Protein AF-A0A2E4CWA3-F1 (afdb_monomer_lite)

Radius of gyration: 14.77 Å; chains: 1; bounding box: 37×33×33 Å

Sequence (154 aa):
MFTEAKELAQSKGKGLMMIGDPCSGNYFQFMSSLFPNCEHGDVTVDLGGCDDCKRMDINDMSAWNEFEDGAFVVMETGVLGFSKDPEKVLGQIRRVSGGDFLSAGGNRGLLWEMYLYKTYSKELIYSMDPFDSRVDVYYSGIRLGRKGSFRLKF

Structure (mmCIF, N/CA/C/O backbone):
data_AF-A0A2E4CWA3-F1
#
_entry.id   AF-A0A2E4CWA3-F1
#
loop_
_atom_site.group_PDB
_atom_site.id
_atom_site.type_symbol
_atom_site.label_atom_id
_atom_site.label_alt_id
_atom_site.label_comp_id
_atom_site.label_asym_id
_atom_site.label_entity_id
_atom_site.label_seq_id
_atom_site.pdbx_PDB_ins_code
_atom_site.Cartn_x
_atom_site.Cartn_y
_atom_site.Cartn_z
_atom_site.occupancy
_atom_site.B_iso_or_equiv
_atom_site.auth_seq_id
_atom_site.auth_comp_id
_atom_site.auth_asym_id
_atom_site.auth_atom_id
_atom_site.pdbx_PDB_model_num
ATOM 1 N N . MET A 1 1 ? 3.638 5.162 12.572 1.00 80.81 1 MET A N 1
ATOM 2 C CA . MET A 1 1 ? 2.708 4.699 11.522 1.00 80.81 1 MET A CA 1
ATOM 3 C C . MET A 1 1 ? 2.107 3.315 11.773 1.00 80.81 1 MET A C 1
ATOM 5 O O . MET A 1 1 ? 0.890 3.263 11.826 1.00 80.81 1 MET A O 1
ATOM 9 N N . PHE A 1 2 ? 2.857 2.220 11.999 1.00 86.12 2 PHE A N 1
ATOM 10 C CA . PHE A 1 2 ? 2.214 0.921 12.312 1.00 86.12 2 PHE A CA 1
ATOM 11 C C . PHE A 1 2 ? 1.354 0.975 13.586 1.00 86.12 2 PHE A C 1
ATOM 13 O O . PHE A 1 2 ? 0.179 0.620 13.552 1.00 86.12 2 PHE A O 1
ATOM 20 N N . THR A 1 3 ? 1.899 1.501 14.691 1.00 89.00 3 THR A N 1
ATOM 21 C CA . THR A 1 3 ? 1.145 1.703 15.944 1.00 89.00 3 THR A CA 1
ATOM 22 C C . THR A 1 3 ? -0.132 2.513 15.718 1.00 89.00 3 THR A C 1
ATOM 24 O O . THR A 1 3 ? -1.191 2.127 16.195 1.00 89.00 3 THR A O 1
ATOM 27 N N . GLU A 1 4 ? -0.060 3.579 14.919 1.00 91.75 4 GLU A N 1
ATOM 28 C CA . GLU A 1 4 ? -1.222 4.413 14.589 1.00 91.75 4 GLU A CA 1
ATOM 29 C C . GLU A 1 4 ? -2.273 3.650 13.777 1.00 91.75 4 GLU A C 1
ATOM 31 O O . GLU A 1 4 ? -3.464 3.784 14.042 1.00 91.75 4 GLU A O 1
ATOM 36 N N . ALA A 1 5 ? -1.852 2.832 12.805 1.00 92.75 5 ALA A N 1
ATOM 37 C CA . ALA A 1 5 ? -2.761 1.993 12.029 1.00 92.75 5 ALA A CA 1
ATOM 38 C C . ALA A 1 5 ? -3.457 0.956 12.920 1.00 92.75 5 ALA A C 1
ATOM 40 O O . ALA A 1 5 ? -4.660 0.732 12.792 1.00 92.75 5 ALA A O 1
ATOM 41 N N . LYS A 1 6 ? -2.716 0.369 13.866 1.00 93.25 6 LYS A N 1
ATOM 42 C CA . LYS A 1 6 ? -3.240 -0.588 14.844 1.00 93.25 6 LYS A CA 1
ATOM 43 C C . LYS A 1 6 ? -4.247 0.053 15.796 1.00 93.25 6 LYS A C 1
ATOM 45 O O . LYS A 1 6 ? -5.325 -0.497 16.000 1.00 93.25 6 LYS A O 1
ATOM 50 N N . GLU A 1 7 ? -3.927 1.217 16.350 1.00 95.31 7 GLU A N 1
ATOM 51 C CA . GLU A 1 7 ? -4.845 1.978 17.204 1.00 95.31 7 GLU A CA 1
ATOM 52 C C . GLU A 1 7 ? -6.101 2.405 16.433 1.00 95.31 7 GLU A C 1
ATOM 54 O O . GLU A 1 7 ? -7.216 2.279 16.941 1.00 95.31 7 GLU A O 1
ATOM 59 N N . LEU A 1 8 ? -5.944 2.836 15.176 1.00 95.88 8 LEU A N 1
ATOM 60 C CA . LEU A 1 8 ? -7.064 3.181 14.305 1.00 95.88 8 LEU A CA 1
ATOM 61 C C . LEU A 1 8 ? -7.969 1.970 14.053 1.00 95.88 8 LEU A C 1
ATOM 63 O O . LEU A 1 8 ? -9.184 2.084 14.224 1.00 95.88 8 LEU A O 1
ATOM 67 N N . ALA A 1 9 ? -7.391 0.816 13.711 1.00 96.56 9 ALA A N 1
ATOM 68 C CA . ALA A 1 9 ? -8.119 -0.434 13.497 1.00 96.56 9 ALA A CA 1
ATOM 69 C C . ALA A 1 9 ? -8.939 -0.819 14.734 1.00 96.56 9 ALA A C 1
ATOM 71 O O . ALA A 1 9 ? -10.153 -1.012 14.639 1.00 96.56 9 ALA A O 1
ATOM 72 N N . GLN A 1 10 ? -8.304 -0.802 15.910 1.00 96.06 10 GLN A N 1
ATOM 73 C CA . GLN A 1 10 ? -8.961 -1.079 17.188 1.00 96.06 10 GLN A CA 1
ATOM 74 C C . GLN A 1 10 ? -10.102 -0.098 17.473 1.00 96.06 10 GLN A C 1
ATOM 76 O O . GLN A 1 10 ? -11.207 -0.522 17.805 1.00 96.06 10 GLN A O 1
ATOM 81 N N . SER A 1 11 ? -9.869 1.205 17.294 1.00 97.38 11 SER A N 1
ATOM 82 C CA . SER A 1 11 ? -10.882 2.238 17.547 1.00 97.38 11 SER A CA 1
ATOM 83 C C . SER A 1 11 ? -12.109 2.123 16.636 1.00 97.38 11 SER A C 1
ATOM 85 O O . SER A 1 11 ? -13.210 2.500 17.032 1.00 97.38 11 SER A O 1
ATOM 87 N N . LYS A 1 12 ? -11.925 1.591 15.421 1.00 96.75 12 LYS A N 1
ATOM 88 C CA . LYS A 1 12 ? -12.976 1.430 14.410 1.00 96.75 12 LYS A CA 1
ATOM 89 C C . LYS A 1 12 ? -13.588 0.030 14.379 1.00 96.75 12 LYS A C 1
ATOM 91 O O . LYS A 1 12 ? -14.524 -0.184 13.615 1.00 96.75 12 LYS A O 1
ATOM 96 N N . GLY A 1 13 ? -13.076 -0.907 15.181 1.00 96.62 13 GLY A N 1
ATOM 97 C CA . GLY A 1 13 ? -13.509 -2.306 15.165 1.00 96.62 13 GLY A CA 1
ATOM 98 C C . GLY A 1 13 ? -13.237 -3.009 13.831 1.00 96.62 13 GLY A C 1
ATOM 99 O O . GLY A 1 13 ? -14.008 -3.878 13.436 1.00 96.62 13 GLY A O 1
ATOM 100 N N . LYS A 1 14 ? -12.178 -2.602 13.124 1.00 97.00 14 LYS A N 1
ATOM 101 C CA . LYS A 1 14 ? -11.742 -3.181 11.847 1.00 97.00 14 LYS A CA 1
ATOM 102 C C . LYS A 1 14 ? -10.511 -4.060 12.053 1.00 97.00 14 LYS A C 1
ATOM 104 O O . LYS A 1 14 ? -9.758 -3.844 13.001 1.00 97.00 14 LYS A O 1
ATOM 109 N N . GLY A 1 15 ? -10.275 -4.997 11.137 1.00 95.75 15 GLY A N 1
ATOM 110 C CA . GLY A 1 15 ? -8.997 -5.709 11.077 1.00 95.75 15 GLY A CA 1
ATOM 111 C C . GLY A 1 15 ? -7.869 -4.795 10.588 1.00 95.75 15 GLY A C 1
ATOM 112 O O . GLY A 1 15 ? -8.108 -3.849 9.839 1.00 95.75 15 GLY A O 1
ATOM 113 N N . LEU A 1 16 ? -6.629 -5.074 10.970 1.00 94.06 16 LEU A N 1
ATOM 114 C CA . LEU A 1 16 ? -5.440 -4.438 10.409 1.00 94.06 16 LEU A CA 1
ATOM 115 C C . LEU A 1 16 ? -4.896 -5.293 9.259 1.00 94.06 16 LEU A C 1
ATOM 117 O O . LEU A 1 16 ? -4.450 -6.419 9.471 1.00 94.06 16 LEU A O 1
ATOM 121 N N . MET A 1 17 ? -4.893 -4.749 8.045 1.00 93.38 17 MET A N 1
ATOM 122 C CA . MET A 1 17 ? -4.221 -5.350 6.895 1.00 93.38 17 MET A CA 1
ATOM 123 C C . MET A 1 17 ? -2.861 -4.684 6.692 1.00 93.38 17 MET A C 1
ATOM 125 O O . MET A 1 17 ? -2.789 -3.503 6.361 1.00 93.38 17 MET A O 1
ATOM 129 N N . MET A 1 18 ? -1.785 -5.444 6.863 1.00 90.00 18 MET A N 1
ATOM 130 C CA . MET A 1 18 ? -0.419 -5.011 6.591 1.00 90.00 18 MET A CA 1
ATOM 131 C C . MET A 1 18 ? -0.014 -5.445 5.180 1.00 90.00 18 MET A C 1
ATOM 133 O O . MET A 1 18 ? 0.018 -6.634 4.888 1.00 90.00 18 MET A O 1
ATOM 137 N N . ILE A 1 19 ? 0.304 -4.502 4.299 1.00 89.75 19 ILE A N 1
ATOM 138 C CA . ILE A 1 19 ? 0.834 -4.754 2.954 1.00 89.75 19 ILE A CA 1
ATOM 139 C C . ILE A 1 19 ? 2.300 -4.335 2.960 1.00 89.75 19 ILE A C 1
ATOM 141 O O . ILE A 1 19 ? 2.644 -3.159 2.843 1.00 89.75 19 ILE A O 1
ATOM 145 N N . GLY A 1 20 ? 3.190 -5.289 3.152 1.00 81.50 20 GLY A N 1
ATOM 146 C CA . GLY A 1 20 ? 4.569 -4.983 3.486 1.00 81.50 20 GLY A CA 1
ATOM 147 C C . GLY A 1 20 ? 5.436 -6.218 3.433 1.00 81.50 20 GLY A C 1
ATOM 148 O O . GLY A 1 20 ? 4.934 -7.331 3.376 1.00 81.50 20 GLY A O 1
ATOM 149 N N . ASP A 1 21 ? 6.739 -6.007 3.524 1.00 69.75 21 ASP A N 1
ATOM 150 C CA . ASP A 1 21 ? 7.699 -7.077 3.765 1.00 69.75 21 ASP A CA 1
ATOM 151 C C . ASP A 1 21 ? 8.246 -6.952 5.205 1.00 69.75 21 ASP A C 1
ATOM 153 O O . ASP A 1 21 ? 9.405 -6.570 5.402 1.00 69.75 21 ASP A O 1
ATOM 157 N N . PRO A 1 22 ? 7.411 -7.166 6.247 1.00 61.03 22 PRO A N 1
ATOM 158 C CA . PRO A 1 22 ? 7.822 -6.975 7.642 1.00 61.03 22 PRO A CA 1
ATOM 159 C C . PRO A 1 22 ? 8.885 -7.993 8.089 1.00 61.03 22 PRO A C 1
ATOM 161 O O . PRO A 1 22 ? 9.582 -7.775 9.080 1.00 61.03 22 PRO A O 1
ATOM 164 N N . CYS A 1 23 ? 9.033 -9.102 7.360 1.00 58.81 23 CYS A N 1
ATOM 165 C CA . CYS A 1 23 ? 9.891 -10.220 7.743 1.00 58.81 23 CYS A CA 1
ATOM 166 C C . CYS A 1 23 ? 11.213 -10.280 6.968 1.00 58.81 23 CYS A C 1
ATOM 168 O O . CYS A 1 23 ? 12.211 -10.758 7.509 1.00 58.81 23 CYS A O 1
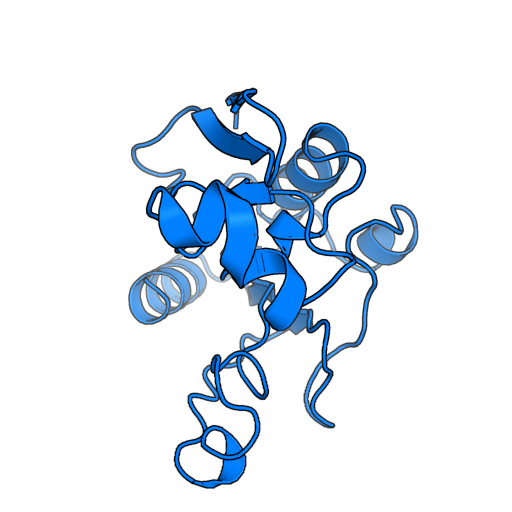ATOM 170 N N . SER A 1 24 ? 11.269 -9.769 5.737 1.00 54.50 24 SER A N 1
ATOM 171 C CA . SER A 1 24 ? 12.469 -9.781 4.889 1.00 54.50 24 SER A CA 1
ATOM 172 C C . SER A 1 24 ? 12.874 -8.415 4.315 1.00 54.50 24 SER A C 1
ATOM 174 O O . SER A 1 24 ? 13.954 -8.312 3.731 1.00 54.50 24 SER A O 1
ATOM 176 N N . GLY A 1 25 ? 12.114 -7.347 4.584 1.00 50.50 25 GLY A N 1
ATOM 177 C CA . GLY A 1 25 ? 12.239 -6.038 3.930 1.00 50.50 25 GLY A CA 1
ATOM 178 C C . GLY A 1 25 ? 13.440 -5.171 4.318 1.00 50.50 25 GLY A C 1
ATOM 179 O O . GLY A 1 25 ? 13.557 -4.041 3.841 1.00 50.50 25 GLY A O 1
ATOM 180 N N . ASN A 1 26 ? 14.368 -5.660 5.147 1.00 49.72 26 ASN A N 1
ATOM 181 C CA . ASN A 1 26 ? 15.617 -4.940 5.385 1.00 49.72 26 ASN A CA 1
ATOM 182 C C . ASN A 1 26 ? 16.540 -5.064 4.162 1.00 49.72 26 ASN A C 1
ATOM 184 O O . ASN A 1 26 ? 16.788 -6.156 3.659 1.00 49.72 26 ASN A O 1
ATOM 188 N N . TYR A 1 27 ? 17.117 -3.930 3.736 1.00 45.25 27 TYR A N 1
ATOM 189 C CA . TYR A 1 27 ? 18.088 -3.786 2.629 1.00 45.25 27 TYR A CA 1
ATOM 190 C C . TYR A 1 27 ? 19.229 -4.825 2.662 1.00 45.25 27 TYR A C 1
ATOM 192 O O . TYR A 1 27 ? 19.852 -5.129 1.647 1.00 45.25 27 TYR A O 1
ATOM 200 N N . PHE A 1 28 ? 19.479 -5.396 3.837 1.00 42.81 28 PHE A N 1
ATOM 201 C CA . PHE A 1 28 ? 20.326 -6.550 4.052 1.00 42.81 28 PHE A CA 1
ATOM 202 C C . PHE A 1 28 ? 19.474 -7.711 4.579 1.00 42.81 28 PHE A C 1
ATOM 204 O O . PHE A 1 28 ? 19.204 -7.774 5.777 1.00 42.81 28 PHE A O 1
ATOM 211 N N . GLN A 1 29 ? 19.114 -8.667 3.716 1.00 44.69 29 GLN A N 1
ATOM 212 C CA . GLN A 1 29 ? 18.430 -9.913 4.110 1.00 44.69 29 GLN A CA 1
ATOM 213 C C . GLN A 1 29 ? 19.149 -10.681 5.240 1.00 44.69 29 GLN A C 1
ATOM 215 O O . GLN A 1 29 ? 18.538 -11.487 5.932 1.00 44.69 29 GLN A O 1
ATOM 220 N N . PHE A 1 30 ? 20.450 -10.440 5.455 1.00 40.16 30 PHE A N 1
ATOM 221 C CA . PHE A 1 30 ? 21.197 -11.043 6.564 1.00 40.16 30 PHE A CA 1
ATOM 222 C C . PHE A 1 30 ? 20.900 -10.395 7.931 1.00 40.16 30 PHE A C 1
ATOM 224 O O . PHE A 1 30 ? 21.181 -11.001 8.959 1.00 40.16 30 PHE A O 1
ATOM 231 N N . MET A 1 31 ? 20.368 -9.167 7.962 1.00 35.84 31 MET A N 1
ATOM 232 C CA . MET A 1 31 ? 20.071 -8.434 9.200 1.00 35.84 31 MET A CA 1
ATOM 233 C C . MET A 1 31 ? 18.636 -8.644 9.687 1.00 35.84 31 MET A C 1
ATOM 235 O O . MET A 1 31 ? 18.379 -8.498 10.880 1.00 35.84 31 MET A O 1
ATOM 239 N N . SER A 1 32 ? 17.706 -9.008 8.802 1.00 42.88 32 SER A N 1
ATOM 240 C CA . SER A 1 32 ? 16.311 -9.311 9.157 1.00 42.88 32 SER A CA 1
ATOM 241 C C . SER A 1 32 ? 16.171 -10.549 10.051 1.00 42.88 32 SER A C 1
ATOM 243 O O . SER A 1 32 ? 15.262 -10.591 10.871 1.00 42.88 32 SER A O 1
ATOM 245 N N . SER A 1 33 ? 17.099 -11.513 9.983 1.00 43.09 33 SER A N 1
ATOM 246 C CA . SER A 1 33 ? 17.121 -12.679 10.884 1.00 43.09 33 SER A CA 1
ATOM 247 C C . SER A 1 33 ? 17.591 -12.358 12.310 1.00 43.09 33 SER A C 1
ATOM 249 O O . SER A 1 33 ? 17.276 -13.100 13.238 1.00 43.09 33 SER A O 1
ATOM 251 N N . LEU A 1 34 ? 18.338 -11.264 12.498 1.00 35.75 34 LEU A N 1
ATOM 252 C CA . LEU A 1 34 ? 18.882 -10.840 13.796 1.00 35.75 34 LEU A CA 1
ATOM 253 C C . LEU A 1 34 ? 17.983 -9.826 14.517 1.00 35.75 34 LEU A C 1
ATOM 255 O O . LEU A 1 34 ? 18.038 -9.729 15.740 1.00 35.75 34 LEU A O 1
ATOM 259 N N . PHE A 1 35 ? 17.150 -9.096 13.771 1.00 40.62 35 PHE A N 1
ATOM 260 C CA . PHE A 1 35 ? 16.193 -8.120 14.294 1.00 40.62 35 PHE A CA 1
ATOM 261 C C . PHE A 1 35 ? 14.879 -8.224 13.510 1.00 40.62 35 PHE A C 1
ATOM 263 O O . PHE A 1 35 ? 14.649 -7.431 12.591 1.00 40.62 35 PHE A O 1
ATOM 270 N N . PRO A 1 36 ? 14.032 -9.222 13.819 1.00 48.03 36 PRO A N 1
ATOM 271 C CA . PRO A 1 36 ? 12.722 -9.343 13.200 1.00 48.03 36 PRO A CA 1
ATOM 272 C C . PRO A 1 36 ? 11.874 -8.118 13.570 1.00 48.03 36 PRO A C 1
ATOM 274 O O . PRO A 1 36 ? 11.332 -8.036 14.669 1.00 48.03 36 PRO A O 1
ATOM 277 N N . ASN A 1 37 ? 11.735 -7.160 12.650 1.00 49.59 37 ASN A N 1
ATOM 278 C CA . ASN A 1 37 ? 10.756 -6.068 12.747 1.00 49.59 37 ASN A CA 1
ATOM 279 C C . ASN A 1 37 ? 9.359 -6.600 12.376 1.00 49.59 37 ASN A C 1
ATOM 281 O O . ASN A 1 37 ? 8.692 -6.108 11.471 1.00 49.59 37 ASN A O 1
ATOM 285 N N . CYS A 1 38 ? 8.944 -7.670 13.052 1.00 55.28 38 CYS A N 1
ATOM 286 C CA . CYS A 1 38 ? 7.787 -8.487 12.708 1.00 55.28 38 CYS A CA 1
ATOM 287 C C . CYS A 1 38 ? 6.487 -7.907 13.275 1.00 55.28 38 CYS A C 1
ATOM 289 O O . CYS A 1 38 ? 5.812 -8.531 14.094 1.00 55.28 38 CYS A O 1
ATOM 291 N N . GLU A 1 39 ? 6.118 -6.712 12.828 1.00 69.88 39 GLU A N 1
ATOM 292 C CA . GLU A 1 39 ? 4.806 -6.138 13.111 1.00 69.88 39 GLU A CA 1
ATOM 293 C C . GLU A 1 39 ? 3.795 -6.595 12.046 1.00 69.88 39 GLU A C 1
ATOM 295 O O . GLU A 1 39 ? 3.717 -6.050 10.946 1.00 69.88 39 GLU A O 1
ATOM 300 N N . HIS A 1 40 ? 3.046 -7.649 12.381 1.00 74.12 40 HIS A N 1
ATOM 301 C CA . HIS A 1 40 ? 2.025 -8.254 11.525 1.00 74.12 40 HIS A CA 1
ATOM 302 C C . HIS A 1 40 ? 0.647 -7.647 11.801 1.00 74.12 40 HIS A C 1
ATOM 304 O O . HIS A 1 40 ? 0.314 -7.326 12.946 1.00 74.12 40 HIS A O 1
ATOM 310 N N . GLY A 1 41 ? -0.159 -7.515 10.749 1.00 66.31 41 GLY A N 1
ATOM 311 C CA . GLY A 1 41 ? -1.595 -7.265 10.875 1.00 66.31 41 GLY A CA 1
ATOM 312 C C . GLY A 1 41 ? -2.379 -8.559 11.112 1.00 66.31 41 GLY A C 1
ATOM 313 O O . GLY A 1 41 ? -1.814 -9.650 11.064 1.00 66.31 41 GLY A O 1
ATOM 314 N N . ASP A 1 42 ? -3.695 -8.442 11.286 1.00 76.25 42 ASP A N 1
ATOM 315 C CA . ASP A 1 42 ? -4.622 -9.585 11.239 1.00 76.25 42 ASP A CA 1
ATOM 316 C C . ASP A 1 42 ? -4.556 -10.301 9.878 1.00 76.25 42 ASP A C 1
ATOM 318 O O . ASP A 1 42 ? -4.750 -11.511 9.778 1.00 76.25 42 ASP A O 1
ATOM 322 N N . VAL A 1 43 ? -4.236 -9.544 8.824 1.00 78.44 43 VAL A N 1
ATOM 323 C CA . VAL A 1 43 ? -3.818 -10.057 7.519 1.00 78.44 43 VAL A CA 1
ATOM 324 C C . VAL A 1 43 ? -2.510 -9.377 7.145 1.00 78.44 43 VAL A C 1
ATOM 326 O O . VAL A 1 43 ? -2.433 -8.152 7.146 1.00 78.44 43 VAL A O 1
ATOM 329 N N . THR A 1 44 ? -1.494 -10.154 6.777 1.00 79.38 44 THR A N 1
ATOM 330 C CA . THR A 1 44 ? -0.238 -9.617 6.235 1.00 79.38 44 THR A CA 1
ATOM 331 C C . THR A 1 44 ? -0.048 -10.118 4.809 1.00 79.38 44 THR A C 1
ATOM 333 O O . THR A 1 44 ? 0.045 -11.325 4.604 1.00 79.38 44 THR A O 1
ATOM 336 N N . VAL A 1 45 ? -0.030 -9.197 3.844 1.00 78.88 45 VAL A N 1
ATOM 337 C CA . VAL A 1 45 ? 0.278 -9.431 2.429 1.00 78.88 45 VAL A CA 1
ATOM 338 C C . VAL A 1 45 ? 1.750 -9.106 2.208 1.00 78.88 45 VAL A C 1
ATOM 340 O O . VAL A 1 45 ? 2.137 -7.937 2.222 1.00 78.88 45 VAL A O 1
ATOM 343 N N . ASP A 1 46 ? 2.548 -10.153 2.018 1.00 71.44 46 ASP A N 1
ATOM 344 C CA . ASP A 1 46 ? 4.008 -10.084 1.925 1.00 71.44 46 ASP A CA 1
ATOM 345 C C . ASP A 1 46 ? 4.519 -10.611 0.573 1.00 71.44 46 ASP A C 1
ATOM 347 O O . ASP A 1 46 ? 3.999 -11.591 0.032 1.00 71.44 46 ASP A O 1
ATOM 351 N N . LEU A 1 47 ? 5.544 -9.941 0.034 1.00 64.12 47 LEU A N 1
ATOM 352 C CA . LEU A 1 47 ? 6.261 -10.319 -1.186 1.00 64.12 47 LEU A CA 1
ATOM 353 C C . LEU A 1 47 ? 7.283 -11.440 -0.948 1.00 64.12 47 LEU A C 1
ATOM 355 O O . LEU A 1 47 ? 7.470 -12.282 -1.826 1.00 64.12 47 LEU A O 1
ATOM 359 N N . GLY A 1 48 ? 7.969 -11.437 0.200 1.00 60.47 48 GLY A N 1
ATOM 360 C CA . GLY A 1 48 ? 8.997 -12.421 0.563 1.00 60.47 48 GLY A CA 1
ATOM 361 C C . GLY A 1 48 ? 8.420 -13.626 1.305 1.00 60.47 48 GLY A C 1
ATOM 362 O O . GLY A 1 48 ? 8.865 -14.757 1.108 1.00 60.47 48 GLY A O 1
ATOM 363 N N . GLY A 1 49 ? 7.359 -13.384 2.073 1.00 53.16 49 GLY A N 1
ATOM 364 C CA . GLY A 1 49 ? 6.464 -14.369 2.654 1.00 53.16 49 GLY A CA 1
ATOM 365 C C . GLY A 1 49 ? 7.091 -15.144 3.803 1.00 53.16 49 GLY A C 1
ATOM 366 O O . GLY A 1 49 ? 7.688 -16.198 3.579 1.00 53.16 49 GLY A O 1
ATOM 367 N N . CYS A 1 50 ? 6.854 -14.680 5.026 1.00 61.88 50 CYS A N 1
ATOM 368 C CA . CYS A 1 50 ? 6.989 -15.500 6.226 1.00 61.88 50 CYS A CA 1
ATOM 369 C C . CYS A 1 50 ? 5.921 -16.613 6.291 1.00 61.88 50 CYS A C 1
ATOM 371 O O . CYS A 1 50 ? 4.887 -16.513 5.629 1.00 61.88 50 CYS A O 1
ATOM 373 N N . ASP A 1 51 ? 6.141 -17.660 7.095 1.00 62.16 51 ASP A N 1
ATOM 374 C CA . ASP A 1 51 ? 5.159 -18.749 7.267 1.00 62.16 51 ASP A CA 1
ATOM 375 C C . ASP A 1 51 ? 3.843 -18.266 7.913 1.00 62.16 51 ASP A C 1
ATOM 377 O O . ASP A 1 51 ? 2.787 -18.854 7.687 1.00 62.16 51 ASP A O 1
ATOM 381 N N . ASP A 1 52 ? 3.892 -1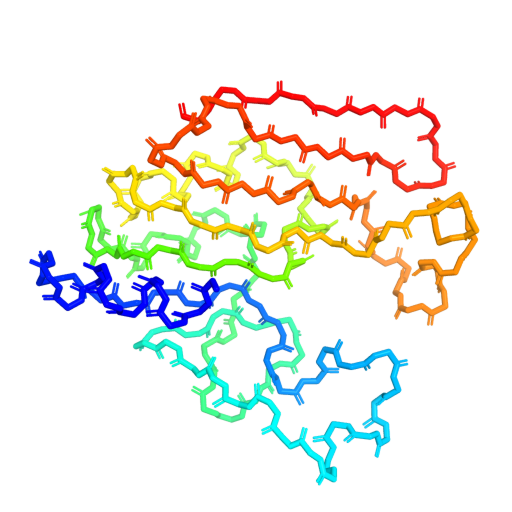7.152 8.649 1.00 64.19 52 ASP A N 1
ATOM 382 C CA . ASP A 1 52 ? 2.741 -16.517 9.303 1.00 64.19 52 ASP A CA 1
ATOM 383 C C . ASP A 1 52 ? 2.002 -15.510 8.391 1.00 64.19 52 ASP A C 1
ATOM 385 O O . ASP A 1 52 ? 1.026 -14.877 8.799 1.00 64.19 52 ASP A O 1
ATOM 389 N N . CYS A 1 53 ? 2.460 -15.339 7.145 1.00 72.25 53 CYS A N 1
ATOM 390 C CA . CYS A 1 53 ? 2.006 -14.301 6.225 1.00 72.25 53 CYS A CA 1
ATOM 391 C C . CYS A 1 53 ? 1.127 -14.892 5.107 1.00 72.25 53 CYS A C 1
ATOM 393 O O . CYS A 1 53 ? 1.461 -15.907 4.488 1.00 72.25 53 CYS A O 1
ATOM 395 N N . LYS A 1 54 ? 0.027 -14.213 4.754 1.00 72.00 54 LYS A N 1
ATOM 396 C CA . LYS A 1 54 ? -0.750 -14.563 3.559 1.00 72.00 54 LYS A CA 1
ATOM 397 C C . LYS A 1 54 ? 0.023 -14.105 2.323 1.00 72.00 54 LYS A C 1
ATOM 399 O O . LYS A 1 54 ? 0.177 -12.913 2.072 1.00 72.00 54 LYS A O 1
ATOM 404 N N . ARG A 1 55 ? 0.480 -15.056 1.509 1.00 76.00 55 ARG A N 1
ATOM 405 C CA . ARG A 1 55 ? 1.112 -14.741 0.221 1.00 76.00 55 ARG A CA 1
ATOM 406 C C . ARG A 1 55 ? 0.050 -14.344 -0.795 1.00 76.00 55 ARG A C 1
ATOM 408 O O . ARG A 1 55 ? -0.830 -15.137 -1.116 1.00 76.00 55 ARG A O 1
ATOM 415 N N . MET A 1 56 ? 0.156 -13.126 -1.309 1.00 83.75 56 MET A N 1
ATOM 416 C CA . MET A 1 56 ? -0.718 -12.607 -2.354 1.00 83.75 56 MET A CA 1
ATOM 417 C C . MET A 1 56 ? 0.063 -11.650 -3.255 1.00 83.75 56 MET A C 1
ATOM 419 O O . MET A 1 56 ? 0.752 -10.756 -2.772 1.00 83.75 56 MET A O 1
ATOM 423 N N . ASP A 1 57 ? -0.087 -11.807 -4.572 1.00 86.75 57 ASP A N 1
ATOM 424 C CA . ASP A 1 57 ? 0.376 -10.803 -5.530 1.00 86.75 57 ASP A CA 1
ATOM 425 C C . ASP A 1 57 ? -0.612 -9.630 -5.534 1.00 86.75 57 ASP A C 1
ATOM 427 O O . ASP A 1 57 ? -1.766 -9.776 -5.936 1.00 86.75 57 ASP A O 1
ATOM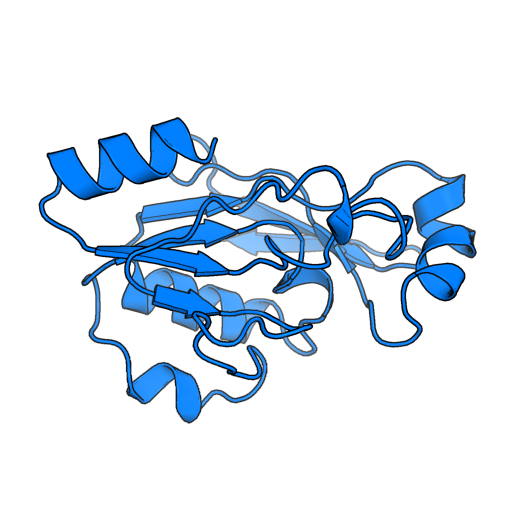 431 N N . ILE A 1 58 ? -0.158 -8.443 -5.125 1.00 90.94 58 ILE A N 1
ATOM 432 C CA . ILE A 1 58 ? -0.973 -7.219 -5.141 1.00 90.94 58 ILE A CA 1
ATOM 433 C C . ILE A 1 58 ? -1.503 -6.873 -6.541 1.00 90.94 58 ILE A C 1
ATOM 435 O O . ILE A 1 58 ? -2.486 -6.142 -6.660 1.00 90.94 58 ILE A O 1
ATOM 439 N N . ASN A 1 59 ? -0.873 -7.388 -7.599 1.00 92.62 59 ASN A N 1
ATOM 440 C CA . ASN A 1 59 ? -1.287 -7.184 -8.982 1.00 92.62 59 ASN A CA 1
ATOM 441 C C . ASN A 1 59 ? -2.410 -8.138 -9.423 1.00 92.62 59 ASN A C 1
ATOM 443 O O . ASN A 1 59 ? -3.036 -7.887 -10.456 1.00 92.62 59 ASN A O 1
ATOM 447 N N . ASP A 1 60 ? -2.683 -9.207 -8.670 1.00 93.31 60 ASP A N 1
ATOM 448 C CA . ASP A 1 60 ? -3.780 -10.129 -8.952 1.00 93.31 60 ASP A CA 1
ATOM 449 C C . ASP A 1 60 ? -5.097 -9.575 -8.400 1.00 93.31 60 ASP A C 1
ATOM 451 O O . ASP A 1 60 ? -5.442 -9.742 -7.232 1.00 93.31 60 ASP A O 1
ATOM 455 N N . MET A 1 61 ? -5.868 -8.922 -9.272 1.00 94.31 61 MET A N 1
ATOM 456 C CA . MET A 1 61 ? -7.169 -8.338 -8.926 1.00 94.31 61 MET A CA 1
ATOM 457 C C . MET A 1 61 ? -8.190 -9.369 -8.435 1.00 94.31 61 MET A C 1
ATOM 459 O O . MET A 1 61 ? -9.126 -8.996 -7.734 1.00 94.31 61 MET A O 1
ATOM 463 N N . SER A 1 62 ? -8.030 -10.647 -8.790 1.00 94.12 62 SER A N 1
ATOM 464 C CA . SER A 1 62 ? -8.939 -11.696 -8.338 1.00 94.12 62 SER A CA 1
ATOM 465 C C . SER A 1 62 ? -8.686 -12.089 -6.882 1.00 94.12 62 SER A C 1
ATOM 467 O O . SER A 1 62 ? -9.651 -12.283 -6.146 1.00 94.12 62 SER A O 1
ATOM 469 N N . ALA A 1 63 ? -7.425 -12.089 -6.438 1.00 91.81 63 ALA A N 1
ATOM 470 C CA . ALA A 1 63 ? -7.050 -12.376 -5.053 1.00 91.81 63 ALA A CA 1
ATOM 471 C C . ALA A 1 63 ? -7.600 -11.331 -4.062 1.00 91.81 63 ALA A C 1
ATOM 473 O O . ALA A 1 63 ? -7.944 -11.656 -2.927 1.00 91.81 63 ALA A O 1
ATOM 474 N N . TRP A 1 64 ? -7.786 -10.080 -4.502 1.00 94.31 64 TRP A N 1
ATOM 475 C CA . TRP A 1 64 ? -8.428 -9.043 -3.684 1.00 94.31 64 TRP A CA 1
ATOM 476 C C . TRP A 1 64 ? -9.886 -9.365 -3.321 1.00 94.31 64 TRP A C 1
ATOM 478 O O . TRP A 1 64 ? -10.378 -8.855 -2.313 1.00 94.31 64 TRP A O 1
ATOM 488 N N . ASN A 1 65 ? -10.580 -10.209 -4.094 1.00 94.12 65 ASN A N 1
ATOM 489 C CA . ASN A 1 65 ? -11.974 -10.584 -3.823 1.00 94.12 65 ASN A CA 1
ATOM 490 C C . ASN A 1 65 ? -12.132 -11.441 -2.559 1.00 94.12 65 ASN A C 1
ATOM 492 O O . ASN A 1 65 ? -13.246 -11.606 -2.074 1.00 94.12 65 ASN A O 1
ATOM 496 N N . GLU A 1 66 ? -11.038 -11.977 -2.017 1.00 92.94 66 GLU A N 1
ATOM 497 C CA . GLU A 1 66 ? -11.048 -12.703 -0.745 1.00 92.94 66 GLU A CA 1
ATOM 498 C C . GLU A 1 66 ? -11.256 -11.780 0.466 1.00 92.94 66 GLU A C 1
ATOM 500 O O . GLU A 1 66 ? -11.483 -12.263 1.573 1.00 92.94 66 GLU A O 1
ATOM 505 N N . PHE A 1 67 ? -11.158 -10.462 0.274 1.00 94.25 67 PHE A N 1
ATOM 506 C CA . PHE A 1 67 ? -11.310 -9.469 1.329 1.00 94.25 67 PHE A CA 1
ATOM 507 C C . PHE A 1 67 ? -12.605 -8.685 1.172 1.00 94.25 67 PHE A C 1
ATOM 509 O O . PHE A 1 67 ? -12.906 -8.155 0.098 1.00 94.25 67 PHE A O 1
ATOM 516 N N . GLU A 1 68 ? -13.337 -8.575 2.275 1.00 96.44 68 GLU A N 1
ATOM 517 C CA . GLU A 1 68 ? -14.587 -7.830 2.352 1.00 96.44 68 GLU A CA 1
ATOM 518 C C . GLU A 1 68 ? -14.369 -6.312 2.254 1.00 96.44 68 GLU A C 1
ATOM 520 O O . GLU A 1 68 ? -13.338 -5.766 2.662 1.00 96.44 68 GLU A O 1
ATOM 525 N N . ASP A 1 69 ? -15.371 -5.622 1.712 1.00 98.12 69 ASP A N 1
ATOM 526 C CA . ASP A 1 69 ? -15.391 -4.165 1.593 1.00 98.12 69 ASP A CA 1
ATOM 527 C C . ASP A 1 69 ? -15.411 -3.511 2.981 1.00 98.12 69 ASP A C 1
ATOM 529 O O . ASP A 1 69 ? -16.212 -3.864 3.845 1.00 98.12 69 ASP A O 1
ATOM 533 N N . GLY A 1 70 ? -14.552 -2.514 3.195 1.00 98.00 70 GLY A N 1
ATOM 534 C CA . GLY A 1 70 ? -14.515 -1.730 4.431 1.00 98.00 70 GLY A CA 1
ATOM 535 C C . GLY A 1 70 ? -14.094 -2.485 5.694 1.00 98.00 70 GLY A C 1
ATOM 536 O O . GLY A 1 70 ? -14.141 -1.891 6.772 1.00 98.00 70 GLY A O 1
ATOM 537 N N . ALA A 1 71 ? -13.674 -3.746 5.588 1.00 97.50 71 ALA A N 1
ATOM 538 C CA . ALA A 1 71 ? -13.343 -4.588 6.734 1.00 97.50 71 ALA A CA 1
ATOM 539 C C . ALA A 1 71 ? -12.008 -4.226 7.406 1.00 97.50 71 ALA A C 1
ATOM 541 O O . ALA A 1 71 ? -11.772 -4.627 8.550 1.00 97.50 71 ALA A O 1
ATOM 542 N N . PHE A 1 72 ? -11.147 -3.457 6.729 1.00 97.88 72 PHE A N 1
ATOM 543 C CA . PHE A 1 72 ? -9.772 -3.244 7.172 1.00 97.88 72 PHE A CA 1
ATOM 544 C C . PHE A 1 72 ? -9.399 -1.775 7.395 1.00 97.88 72 PHE A C 1
ATOM 546 O O . PHE A 1 72 ? -9.945 -0.858 6.790 1.00 97.88 72 PHE A O 1
ATOM 553 N N . VAL A 1 73 ? -8.414 -1.555 8.257 1.00 97.94 73 VAL A N 1
ATOM 554 C CA . VAL A 1 73 ? -7.468 -0.445 8.127 1.00 97.94 73 VAL A CA 1
ATOM 555 C C . VAL A 1 73 ? -6.251 -1.008 7.411 1.00 97.94 73 VAL A C 1
ATOM 557 O O . VAL A 1 73 ? -5.725 -2.041 7.819 1.00 97.94 73 VAL A O 1
ATOM 560 N N . VAL A 1 74 ? -5.815 -0.360 6.337 1.00 96.75 74 VAL A N 1
ATOM 561 C CA . VAL A 1 74 ? -4.670 -0.818 5.547 1.00 96.75 74 VAL A CA 1
ATOM 562 C C . VAL A 1 74 ? -3.437 -0.008 5.929 1.00 96.75 74 VAL A C 1
ATOM 564 O O . VAL A 1 74 ? -3.462 1.221 5.882 1.00 96.75 74 VAL A O 1
ATOM 567 N N . MET A 1 75 ? -2.358 -0.701 6.281 1.00 94.19 75 MET A N 1
ATOM 568 C CA . MET A 1 75 ? -1.023 -0.145 6.475 1.00 94.19 75 MET A CA 1
ATOM 569 C C . MET A 1 75 ? -0.093 -0.693 5.400 1.00 94.19 75 MET A C 1
ATOM 571 O O . MET A 1 75 ? -0.090 -1.893 5.147 1.00 94.19 75 MET A O 1
ATOM 575 N N . GLU A 1 76 ? 0.715 0.165 4.789 1.00 91.19 76 GLU A N 1
ATOM 576 C CA . GLU A 1 76 ? 1.626 -0.220 3.716 1.00 91.19 76 GLU A CA 1
ATOM 577 C C . GLU A 1 76 ? 3.063 0.230 3.962 1.00 91.19 76 GLU A C 1
ATOM 579 O O . GLU A 1 76 ? 3.306 1.313 4.500 1.00 91.19 76 GLU A O 1
ATOM 584 N N . THR A 1 77 ? 4.023 -0.613 3.571 1.00 86.38 77 THR A N 1
ATOM 585 C CA . THR A 1 77 ? 5.458 -0.310 3.678 1.00 86.38 77 THR A CA 1
ATOM 586 C C . THR A 1 77 ? 6.225 -0.709 2.415 1.00 86.38 77 THR A C 1
ATOM 588 O O . THR A 1 77 ? 6.953 -1.702 2.392 1.00 86.38 77 THR A O 1
ATOM 591 N N . GLY A 1 78 ? 6.061 0.059 1.342 1.00 82.00 78 GLY A N 1
ATOM 592 C CA . GLY A 1 78 ? 6.871 -0.016 0.121 1.00 82.00 78 GLY A CA 1
ATOM 593 C C . GLY A 1 78 ? 6.531 -1.134 -0.876 1.00 82.00 78 GLY A C 1
ATOM 594 O O . GLY A 1 78 ? 7.019 -1.087 -2.009 1.00 82.00 78 GLY A O 1
ATOM 595 N N . VAL A 1 79 ? 5.682 -2.103 -0.520 1.00 87.19 79 VAL A N 1
ATOM 596 C CA . VAL A 1 79 ? 5.248 -3.203 -1.408 1.00 87.19 79 VAL A CA 1
ATOM 597 C C . VAL A 1 79 ? 4.476 -2.693 -2.624 1.00 87.19 79 VAL A C 1
ATOM 599 O O . VAL A 1 79 ? 4.603 -3.250 -3.716 1.00 87.19 79 VAL A O 1
ATOM 602 N N . LEU A 1 80 ? 3.748 -1.581 -2.510 1.00 91.12 80 LEU A N 1
ATOM 603 C CA . LEU A 1 80 ? 3.063 -0.989 -3.660 1.00 91.12 80 LEU A CA 1
ATOM 604 C C . LEU A 1 80 ? 4.032 -0.482 -4.722 1.00 91.12 80 LEU A C 1
ATOM 606 O O . LEU A 1 80 ? 3.638 -0.353 -5.882 1.00 91.12 80 LEU A O 1
ATOM 610 N N . GLY A 1 81 ? 5.311 -0.296 -4.378 1.00 91.38 81 GLY A N 1
ATOM 611 C CA . GLY A 1 81 ? 6.395 -0.056 -5.328 1.00 91.38 81 GLY A CA 1
ATOM 612 C C . GLY A 1 81 ? 6.480 -1.088 -6.462 1.00 91.38 81 GLY A C 1
ATOM 613 O O . GLY A 1 81 ? 6.986 -0.773 -7.541 1.00 91.38 81 GLY A O 1
ATOM 614 N N . PHE A 1 82 ? 5.958 -2.298 -6.250 1.00 91.69 82 PHE A N 1
ATOM 615 C CA . PHE A 1 82 ? 5.912 -3.396 -7.222 1.00 91.69 82 PHE A CA 1
ATOM 616 C C . PHE A 1 82 ? 4.626 -3.428 -8.064 1.00 91.69 82 PHE A C 1
ATOM 618 O O . PHE A 1 82 ? 4.447 -4.313 -8.904 1.00 91.69 82 PHE A O 1
ATOM 625 N N . SER A 1 83 ? 3.717 -2.471 -7.861 1.00 93.31 83 SER A N 1
ATOM 626 C CA . SER A 1 83 ? 2.470 -2.406 -8.614 1.00 93.31 83 SER A CA 1
ATOM 627 C C . SER A 1 83 ? 2.718 -2.090 -10.090 1.00 93.31 83 SER A C 1
ATOM 629 O O . SER A 1 83 ? 3.376 -1.109 -10.440 1.00 93.31 83 SER A O 1
ATOM 631 N N . LYS A 1 84 ? 2.140 -2.906 -10.971 1.00 94.44 84 LYS A N 1
ATOM 632 C CA . LYS A 1 84 ? 2.108 -2.706 -12.427 1.00 94.44 84 LYS A CA 1
ATOM 633 C C . LYS A 1 84 ? 1.014 -1.720 -12.845 1.00 94.44 84 LYS A C 1
ATOM 635 O O . LYS A 1 84 ? 1.110 -1.133 -13.921 1.00 94.44 84 LYS A O 1
ATOM 640 N N . ASP A 1 85 ? -0.004 -1.544 -12.004 1.00 95.19 85 ASP A N 1
ATOM 641 C CA . ASP A 1 85 ? -1.148 -0.654 -12.214 1.00 95.19 85 ASP A CA 1
ATOM 642 C C . ASP A 1 85 ? -1.556 -0.029 -10.861 1.00 95.19 85 ASP A C 1
ATOM 644 O O . ASP A 1 85 ? -2.457 -0.536 -10.180 1.00 95.19 85 ASP A O 1
ATOM 648 N N . PRO A 1 86 ? -0.854 1.037 -10.417 1.00 94.25 86 PRO A N 1
ATOM 649 C CA . PRO A 1 86 ? -1.081 1.634 -9.102 1.00 94.25 86 PRO A CA 1
ATOM 650 C C . PRO A 1 86 ? -2.519 2.102 -8.888 1.00 94.25 86 PRO A C 1
ATOM 652 O O . PRO A 1 86 ? -3.007 2.036 -7.768 1.00 94.25 86 PRO A O 1
ATOM 655 N N . GLU A 1 87 ? -3.215 2.529 -9.944 1.00 96.00 87 GLU A N 1
ATOM 656 C CA . GLU A 1 87 ? -4.602 2.988 -9.860 1.00 96.00 87 GLU A CA 1
ATOM 657 C C . GLU A 1 87 ? -5.557 1.855 -9.485 1.00 96.00 87 GLU A C 1
ATOM 659 O O . GLU A 1 87 ? -6.364 2.014 -8.566 1.00 96.00 87 GLU A O 1
ATOM 664 N N . LYS A 1 88 ? -5.436 0.685 -10.123 1.00 97.00 88 LYS A N 1
ATOM 665 C CA . LYS A 1 88 ? -6.278 -0.469 -9.776 1.00 97.00 88 LYS A CA 1
ATOM 666 C C . LYS A 1 88 ? -6.003 -0.994 -8.377 1.00 97.00 88 LYS A C 1
ATOM 668 O O . LYS A 1 88 ? -6.950 -1.261 -7.639 1.00 97.00 88 LYS A O 1
ATOM 673 N N . VAL A 1 89 ? -4.727 -1.113 -8.006 1.00 96.38 89 VAL A N 1
ATOM 674 C CA . VAL A 1 89 ? -4.350 -1.576 -6.663 1.00 96.38 89 VAL A CA 1
ATOM 675 C C . VAL A 1 89 ? -4.857 -0.598 -5.603 1.00 96.38 89 VAL A C 1
ATOM 677 O O . VAL A 1 89 ? -5.474 -1.015 -4.627 1.00 96.38 89 VAL A O 1
ATOM 680 N N . LEU A 1 90 ? -4.697 0.708 -5.830 1.00 97.19 90 LEU A N 1
ATOM 681 C CA . LEU A 1 90 ? -5.219 1.739 -4.937 1.00 97.19 90 LEU A CA 1
ATOM 682 C C . LEU A 1 90 ? -6.753 1.695 -4.838 1.00 97.19 90 LEU A C 1
ATOM 684 O O . LEU A 1 90 ? -7.304 1.890 -3.757 1.00 97.19 90 LEU A O 1
ATOM 688 N N . GLY A 1 91 ? -7.446 1.384 -5.938 1.00 97.88 91 GLY A N 1
ATOM 689 C CA . GLY A 1 91 ? -8.890 1.150 -5.946 1.00 97.88 91 GLY A CA 1
ATOM 690 C C . GLY A 1 91 ? -9.311 -0.019 -5.050 1.00 97.88 91 GLY A C 1
ATOM 691 O O . GLY A 1 91 ? -10.276 0.110 -4.297 1.00 97.88 91 GLY A O 1
ATOM 692 N N . GLN A 1 92 ? -8.565 -1.127 -5.072 1.00 97.81 92 GLN A N 1
ATOM 693 C CA . GLN A 1 92 ? -8.808 -2.260 -4.174 1.00 97.81 92 GLN A CA 1
ATOM 694 C C . GLN A 1 92 ? -8.513 -1.911 -2.717 1.00 97.81 92 GLN A C 1
ATOM 696 O O . GLN A 1 92 ? -9.335 -2.210 -1.856 1.00 97.81 92 GLN A O 1
ATOM 701 N N . ILE A 1 93 ? -7.413 -1.202 -2.444 1.00 97.75 93 ILE A N 1
ATOM 702 C CA . ILE A 1 93 ? -7.088 -0.711 -1.097 1.00 97.75 93 ILE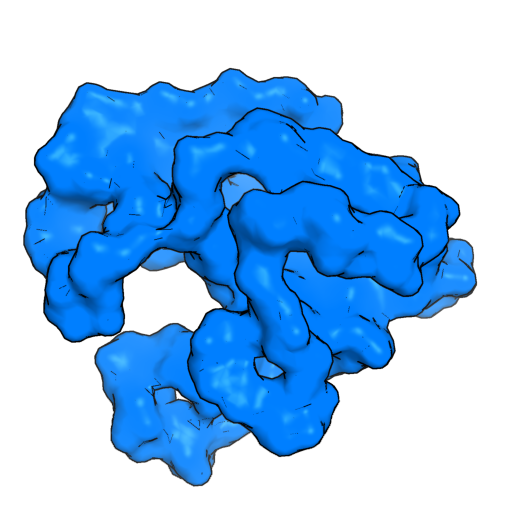 A CA 1
ATOM 703 C C . ILE A 1 93 ? -8.220 0.156 -0.561 1.00 97.75 93 ILE A C 1
ATOM 705 O O . ILE A 1 93 ? -8.688 -0.076 0.546 1.00 97.75 93 ILE A O 1
ATOM 709 N N . ARG A 1 94 ? -8.708 1.112 -1.357 1.00 97.88 94 ARG A N 1
ATOM 710 C CA . ARG A 1 94 ? -9.830 1.974 -0.974 1.00 97.88 94 ARG A CA 1
ATOM 711 C C . ARG A 1 94 ? -11.095 1.166 -0.680 1.00 97.88 94 ARG A C 1
ATOM 713 O O . ARG A 1 94 ? -11.798 1.481 0.277 1.00 97.88 94 ARG A O 1
ATOM 720 N N . ARG A 1 95 ? -11.384 0.138 -1.487 1.00 98.19 95 ARG A N 1
ATOM 721 C CA . ARG A 1 95 ? -12.539 -0.751 -1.294 1.00 98.19 95 ARG A CA 1
ATOM 722 C C . ARG A 1 95 ? -12.437 -1.507 0.028 1.00 98.19 95 ARG A C 1
ATOM 724 O O . ARG A 1 95 ? -13.322 -1.368 0.867 1.00 98.19 95 ARG A O 1
ATOM 731 N N . VAL A 1 96 ? -11.363 -2.267 0.239 1.00 97.94 96 VAL A N 1
ATOM 732 C CA . VAL A 1 96 ? -11.213 -3.111 1.440 1.00 97.94 96 VAL A CA 1
ATOM 733 C C . VAL A 1 96 ? -11.019 -2.280 2.705 1.00 97.94 96 VAL A C 1
ATOM 735 O O . VAL A 1 96 ? -11.419 -2.701 3.787 1.00 97.94 96 VAL A O 1
ATOM 738 N N . SER A 1 97 ? -10.452 -1.075 2.578 1.00 97.88 97 SER A N 1
ATOM 739 C CA . SER A 1 97 ? -10.256 -0.193 3.722 1.00 97.88 97 SER A CA 1
ATOM 740 C C . SER A 1 97 ? -11.473 0.661 4.065 1.00 97.88 97 SER A C 1
ATOM 742 O O . SER A 1 97 ? -11.594 1.183 5.176 1.00 97.88 97 SER A O 1
ATOM 744 N N . GLY A 1 98 ? -12.380 0.867 3.106 1.00 97.25 98 GLY A N 1
ATOM 745 C CA . GLY A 1 98 ? -13.450 1.854 3.233 1.00 97.25 98 GLY A CA 1
ATOM 746 C C . GLY A 1 98 ? -12.917 3.277 3.445 1.00 97.25 98 GLY A C 1
ATOM 747 O O . GLY A 1 98 ? -13.592 4.091 4.072 1.00 97.25 98 GLY A O 1
ATOM 748 N N . GLY A 1 99 ? -11.697 3.558 2.974 1.00 96.25 99 GLY A N 1
ATOM 749 C CA . GLY A 1 99 ? -11.015 4.847 3.108 1.00 96.25 99 GLY A CA 1
ATOM 750 C C . GLY A 1 99 ? -9.943 4.919 4.199 1.00 96.25 99 GLY A C 1
ATOM 751 O O . GLY A 1 99 ? -9.239 5.918 4.248 1.00 96.25 99 GLY A O 1
ATOM 752 N N . ASP A 1 100 ? -9.763 3.889 5.031 1.00 98.00 100 ASP A N 1
ATOM 753 C CA . ASP A 1 100 ? -8.754 3.885 6.100 1.00 98.00 100 ASP A CA 1
ATOM 754 C C . ASP A 1 100 ? -7.404 3.326 5.627 1.00 98.00 100 ASP A C 1
ATOM 756 O O . ASP A 1 100 ? -7.127 2.133 5.749 1.00 98.00 100 ASP A O 1
ATOM 760 N N . PHE A 1 101 ? -6.558 4.191 5.069 1.00 97.88 101 PHE A N 1
ATOM 761 C CA . PHE A 1 101 ? -5.270 3.806 4.487 1.00 97.88 101 PHE A CA 1
ATOM 762 C C . PHE A 1 101 ? -4.108 4.677 4.975 1.00 97.88 101 PHE A C 1
ATOM 764 O O . PHE A 1 101 ? -4.195 5.910 4.979 1.00 97.88 101 PHE A O 1
ATOM 771 N N . LEU A 1 102 ? -3.018 4.012 5.354 1.00 96.44 102 LEU A N 1
ATOM 772 C CA . LEU A 1 102 ? -1.748 4.583 5.787 1.00 96.44 102 LEU A CA 1
ATOM 773 C C . LEU A 1 102 ? -0.613 3.900 5.010 1.00 96.44 102 LEU A C 1
ATOM 775 O O . LEU A 1 102 ? -0.602 2.682 4.860 1.00 96.44 102 LEU A O 1
ATOM 779 N N . SER A 1 103 ? 0.352 4.669 4.523 1.00 94.00 103 SER A N 1
ATOM 780 C CA . SER A 1 103 ? 1.523 4.170 3.797 1.00 94.00 103 SER A CA 1
ATOM 781 C C . SER A 1 103 ? 2.768 4.871 4.313 1.00 94.00 103 SER A C 1
ATOM 783 O O . SER A 1 103 ? 2.859 6.099 4.267 1.00 94.00 103 SER A O 1
ATOM 785 N N . ALA A 1 104 ? 3.754 4.097 4.766 1.00 90.50 104 ALA A N 1
ATOM 786 C CA . ALA A 1 104 ? 5.056 4.625 5.169 1.00 90.50 104 ALA A CA 1
ATOM 787 C C . ALA A 1 104 ? 5.877 5.115 3.965 1.00 90.50 104 ALA A C 1
ATOM 789 O O . ALA A 1 104 ? 6.868 5.824 4.143 1.00 90.50 104 ALA A O 1
ATOM 790 N N . GLY A 1 105 ? 5.457 4.758 2.748 1.00 88.25 105 GLY A N 1
ATOM 791 C CA . GLY A 1 105 ? 6.175 5.052 1.521 1.00 88.25 105 GLY A CA 1
ATOM 792 C C . GLY A 1 105 ? 7.362 4.116 1.296 1.00 88.25 105 GLY A C 1
ATOM 793 O O . GLY A 1 105 ? 7.573 3.130 2.003 1.00 88.25 105 GLY A O 1
ATOM 794 N N . GLY A 1 106 ? 8.138 4.427 0.260 1.00 85.38 106 GLY A N 1
ATOM 795 C CA . GLY A 1 106 ? 9.363 3.711 -0.084 1.00 85.38 106 GLY A CA 1
ATOM 796 C C . GLY A 1 106 ? 10.627 4.518 0.210 1.00 85.38 106 GLY A C 1
ATOM 797 O O . GLY A 1 106 ? 10.588 5.700 0.547 1.00 85.38 106 GLY A O 1
ATOM 798 N N . ASN A 1 107 ? 11.778 3.880 0.003 1.00 83.69 107 ASN A N 1
ATOM 799 C CA . ASN A 1 107 ? 13.083 4.538 0.091 1.00 83.69 107 ASN A CA 1
ATOM 800 C C . ASN A 1 107 ? 13.189 5.721 -0.884 1.00 83.69 107 ASN A C 1
ATOM 802 O O . ASN A 1 107 ? 12.742 5.641 -2.032 1.00 83.69 107 ASN A O 1
ATOM 806 N N . ARG A 1 108 ? 13.831 6.808 -0.452 1.00 83.19 108 ARG A N 1
ATOM 807 C CA . ARG A 1 108 ? 13.945 8.060 -1.215 1.00 83.19 108 ARG A CA 1
ATOM 808 C C . ARG A 1 108 ? 15.384 8.498 -1.424 1.00 83.19 108 ARG A C 1
ATOM 810 O O . ARG A 1 108 ? 16.280 8.125 -0.672 1.00 83.19 108 ARG A O 1
ATOM 817 N N . GLY A 1 109 ? 15.582 9.324 -2.449 1.00 86.00 109 GLY A N 1
ATOM 818 C CA . GLY A 1 109 ? 16.856 9.970 -2.743 1.00 86.00 109 GLY A CA 1
ATOM 819 C C . GLY A 1 109 ? 17.400 9.593 -4.114 1.00 86.00 109 GLY A C 1
ATOM 820 O O . GLY A 1 109 ? 17.245 8.468 -4.583 1.00 86.00 109 GLY A O 1
ATOM 821 N N . LEU A 1 110 ? 18.095 10.540 -4.745 1.00 86.44 110 LEU A N 1
ATOM 822 C CA . LEU A 1 110 ? 18.517 10.444 -6.145 1.00 86.44 110 LEU A CA 1
ATOM 823 C C . LEU A 1 110 ? 19.315 9.167 -6.459 1.00 86.44 110 LEU A C 1
ATOM 825 O O . LEU A 1 110 ? 19.105 8.543 -7.496 1.00 86.44 110 LEU A O 1
ATOM 829 N N . LEU A 1 111 ? 20.225 8.767 -5.565 1.00 88.00 111 LEU A N 1
ATOM 830 C CA . LEU A 1 111 ? 21.042 7.566 -5.751 1.00 88.00 111 LEU A CA 1
ATOM 831 C C . LEU A 1 111 ? 20.190 6.287 -5.724 1.00 88.00 111 LEU A C 1
ATOM 833 O O . LEU A 1 111 ? 20.393 5.390 -6.547 1.00 88.00 111 LEU A O 1
ATOM 837 N N . TRP A 1 112 ? 19.216 6.225 -4.813 1.00 88.75 112 TRP A N 1
ATOM 838 C CA . TRP A 1 112 ? 18.250 5.134 -4.757 1.00 88.75 112 TRP A CA 1
ATOM 839 C C . TRP A 1 112 ? 17.377 5.108 -6.006 1.00 88.75 112 TRP A C 1
ATOM 841 O O . TRP A 1 112 ? 17.334 4.091 -6.694 1.00 88.75 112 TRP A O 1
ATOM 851 N N . GLU A 1 113 ? 16.764 6.245 -6.334 1.00 89.94 113 GLU A N 1
ATOM 852 C CA . GLU A 1 113 ? 15.797 6.383 -7.423 1.00 89.94 113 GLU A CA 1
ATOM 853 C C . GLU A 1 113 ? 16.393 6.073 -8.803 1.00 89.94 113 GLU A C 1
ATOM 855 O O . GLU A 1 113 ? 15.700 5.578 -9.695 1.00 89.94 113 GLU A O 1
ATOM 860 N N . MET A 1 114 ? 17.692 6.325 -8.980 1.00 87.25 114 MET A N 1
ATOM 861 C CA . MET A 1 114 ? 18.389 6.094 -10.242 1.00 87.25 114 MET A CA 1
ATOM 862 C C . MET A 1 114 ? 19.055 4.714 -10.330 1.00 87.25 114 MET A C 1
ATOM 864 O O . MET A 1 114 ? 19.061 4.123 -11.415 1.00 87.25 114 MET A O 1
ATOM 868 N N . TYR A 1 115 ? 19.618 4.197 -9.227 1.00 84.69 115 TYR A N 1
ATOM 869 C CA . TYR A 1 115 ? 20.575 3.084 -9.297 1.00 84.69 115 TYR A CA 1
ATOM 870 C C . TYR A 1 115 ? 20.365 1.977 -8.257 1.00 84.69 115 TYR A C 1
ATOM 872 O O . TYR A 1 115 ? 20.279 0.812 -8.651 1.00 84.69 115 TYR A O 1
ATOM 880 N N . LEU A 1 116 ? 20.287 2.300 -6.960 1.00 86.44 116 LEU A N 1
ATOM 881 C CA . LEU A 1 116 ? 20.336 1.269 -5.905 1.00 86.44 116 LEU A CA 1
ATOM 882 C C . LEU A 1 116 ? 19.079 0.401 -5.840 1.00 86.44 116 LEU A C 1
ATOM 884 O O . LEU A 1 116 ? 19.149 -0.751 -5.427 1.00 86.44 116 LEU A O 1
ATOM 888 N N . TYR A 1 117 ? 17.935 0.898 -6.310 1.00 84.88 117 TYR A N 1
ATOM 889 C CA . TYR A 1 117 ? 16.716 0.094 -6.306 1.00 84.88 117 TYR A CA 1
ATOM 890 C C . TYR A 1 117 ? 16.878 -1.237 -7.064 1.00 84.88 117 TYR A C 1
ATOM 892 O O . TYR A 1 117 ? 16.310 -2.245 -6.663 1.00 84.88 117 TYR A O 1
ATOM 900 N N . LYS A 1 118 ? 17.724 -1.275 -8.108 1.00 85.81 118 LYS A N 1
ATOM 901 C CA . LYS A 1 118 ? 17.997 -2.486 -8.900 1.00 85.81 118 LYS A CA 1
ATOM 902 C C . LYS A 1 118 ? 18.806 -3.537 -8.148 1.00 85.81 118 LYS A C 1
ATOM 904 O O . LYS A 1 118 ? 18.752 -4.705 -8.527 1.00 85.81 118 LYS A O 1
ATOM 909 N N . THR A 1 119 ? 19.597 -3.127 -7.153 1.00 83.56 119 THR A N 1
ATOM 910 C CA . THR A 1 119 ? 20.332 -4.067 -6.293 1.00 83.56 119 THR A CA 1
ATOM 911 C C . THR A 1 119 ? 19.422 -4.667 -5.234 1.00 83.56 119 THR A C 1
ATOM 913 O O . THR A 1 119 ? 19.696 -5.765 -4.771 1.00 83.56 119 THR A O 1
ATOM 916 N N . TYR A 1 120 ? 18.343 -3.964 -4.881 1.00 79.25 120 TYR A N 1
ATOM 917 C CA . TYR A 1 120 ? 17.287 -4.480 -4.019 1.00 79.25 120 TYR A CA 1
ATOM 918 C C . TYR A 1 120 ? 16.349 -5.425 -4.783 1.00 79.25 120 TYR A C 1
ATOM 920 O O . TYR A 1 120 ? 16.221 -6.589 -4.423 1.00 79.25 120 TYR A O 1
ATOM 928 N N . SER A 1 121 ? 15.738 -4.965 -5.880 1.00 83.69 121 SER A N 1
ATOM 929 C CA . SER A 1 121 ? 14.949 -5.819 -6.769 1.00 83.69 121 SER A CA 1
ATOM 930 C C . SER A 1 121 ? 14.848 -5.240 -8.178 1.00 83.69 121 SER A C 1
ATOM 932 O O . SER A 1 121 ? 14.661 -4.040 -8.379 1.00 83.69 121 SER A O 1
ATOM 934 N N . LYS A 1 122 ? 14.923 -6.116 -9.186 1.00 84.81 122 LYS A N 1
ATOM 935 C CA . LYS A 1 122 ? 14.707 -5.742 -10.594 1.00 84.81 122 LYS A CA 1
ATOM 936 C C . LYS A 1 122 ? 13.230 -5.536 -10.936 1.00 84.81 122 LYS A C 1
ATOM 938 O O . LYS A 1 122 ? 12.940 -4.971 -11.988 1.00 84.81 122 LYS A O 1
ATOM 943 N N . GLU A 1 123 ? 12.329 -5.997 -10.075 1.00 87.94 123 GLU A N 1
ATOM 944 C CA . GLU A 1 123 ? 10.878 -5.918 -10.266 1.00 87.94 123 GLU A CA 1
ATOM 945 C C . GLU A 1 123 ? 10.259 -4.687 -9.599 1.00 87.94 123 GLU A C 1
ATOM 947 O O . GLU A 1 123 ? 9.095 -4.387 -9.839 1.00 87.94 123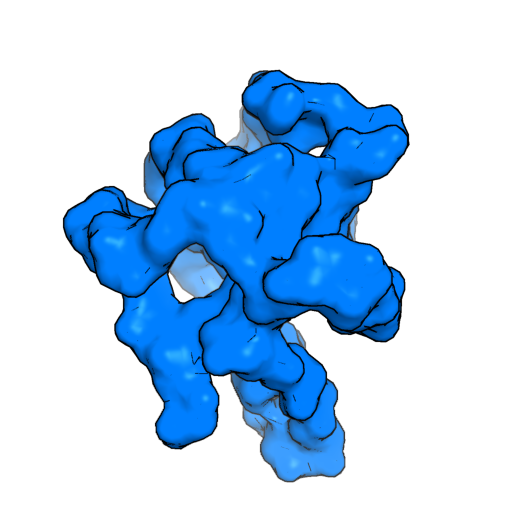 GLU A O 1
ATOM 952 N N . LEU A 1 124 ? 11.032 -3.947 -8.797 1.00 89.75 124 LEU A N 1
ATOM 953 C CA . LEU A 1 124 ? 10.573 -2.718 -8.160 1.00 89.75 124 LEU A CA 1
ATOM 954 C C . LEU A 1 124 ? 10.436 -1.597 -9.206 1.00 89.75 124 LEU A C 1
ATOM 956 O O . LEU A 1 124 ? 11.401 -1.248 -9.894 1.00 89.75 124 LEU A O 1
ATOM 960 N N . ILE A 1 125 ? 9.235 -1.023 -9.327 1.00 93.00 125 ILE A N 1
ATOM 961 C CA . ILE A 1 125 ? 8.878 -0.060 -10.383 1.00 93.00 125 ILE A CA 1
ATOM 962 C C . ILE A 1 125 ? 8.840 1.371 -9.842 1.00 93.00 125 ILE A C 1
ATOM 964 O O . ILE A 1 125 ? 9.261 2.303 -10.534 1.00 93.00 125 ILE A O 1
ATOM 968 N N . TYR A 1 126 ? 8.348 1.552 -8.618 1.00 93.44 126 TYR A N 1
ATOM 969 C CA . TYR A 1 126 ? 8.119 2.856 -8.007 1.00 93.44 126 TYR A CA 1
ATOM 970 C C . TYR A 1 126 ? 8.742 2.953 -6.614 1.00 93.44 126 TYR A C 1
ATOM 972 O O . TYR A 1 126 ? 8.866 1.963 -5.898 1.00 93.44 126 TYR A O 1
ATOM 980 N N . SER A 1 127 ? 9.090 4.174 -6.216 1.00 92.38 127 SER A N 1
ATOM 981 C CA . SER A 1 127 ? 9.198 4.554 -4.810 1.00 92.38 127 SER A CA 1
ATOM 982 C C . SER A 1 127 ? 7.976 5.388 -4.439 1.00 92.38 127 SER A C 1
ATOM 984 O O . SER A 1 127 ? 7.689 6.386 -5.103 1.00 92.38 127 SER A O 1
ATOM 986 N N . MET A 1 128 ? 7.247 4.960 -3.411 1.00 93.25 128 MET A N 1
ATOM 987 C CA . MET A 1 128 ? 5.994 5.582 -2.979 1.00 93.25 128 MET A CA 1
ATOM 988 C C . MET A 1 128 ? 6.243 6.729 -2.006 1.00 93.25 128 MET A C 1
ATOM 990 O O . MET A 1 128 ? 7.256 6.749 -1.303 1.00 93.25 128 MET A O 1
ATOM 994 N N . ASP A 1 129 ? 5.406 7.764 -2.040 1.00 93.62 129 ASP A N 1
ATOM 995 C CA . ASP A 1 129 ? 5.411 8.809 -1.011 1.00 93.62 129 ASP A CA 1
ATOM 996 C C . ASP A 1 129 ? 4.704 8.265 0.242 1.00 93.62 129 ASP A C 1
ATOM 998 O O . ASP A 1 129 ? 3.807 7.421 0.120 1.00 93.62 129 ASP A O 1
ATOM 1002 N N . PRO A 1 130 ? 5.085 8.717 1.448 1.00 93.88 130 PRO A N 1
ATOM 1003 C CA . PRO A 1 130 ? 4.256 8.503 2.622 1.00 93.88 130 PRO A CA 1
ATOM 1004 C C . PRO A 1 130 ? 2.856 9.079 2.395 1.00 93.88 130 PRO A C 1
ATOM 1006 O O . PRO A 1 130 ? 2.703 10.085 1.700 1.00 93.88 130 PRO A O 1
ATOM 1009 N N . PHE A 1 131 ? 1.846 8.441 2.971 1.00 96.44 131 PHE A N 1
ATOM 1010 C CA . PHE A 1 131 ? 0.457 8.840 2.796 1.00 96.44 131 PHE A CA 1
ATOM 1011 C C . PHE A 1 131 ? -0.374 8.496 4.027 1.00 96.44 131 PHE A C 1
ATOM 1013 O O . PHE A 1 131 ? -0.250 7.407 4.586 1.00 96.44 131 PHE A O 1
ATOM 1020 N N . ASP A 1 132 ? -1.258 9.408 4.408 1.00 97.12 132 ASP A N 1
ATOM 1021 C CA . ASP A 1 132 ? -2.234 9.225 5.471 1.00 97.12 132 ASP A CA 1
ATOM 1022 C C . ASP A 1 132 ? -3.596 9.762 5.025 1.00 97.12 132 ASP A C 1
ATOM 1024 O O . ASP A 1 132 ? -3.821 10.969 4.979 1.00 97.12 132 ASP A O 1
ATOM 1028 N N . SER A 1 133 ? -4.536 8.857 4.749 1.00 96.94 133 SER A N 1
ATOM 1029 C CA . SER A 1 133 ? -5.907 9.179 4.309 1.00 96.94 133 SER A CA 1
ATOM 1030 C C . SER A 1 133 ? -6.685 10.138 5.222 1.00 96.94 133 SER A C 1
ATOM 1032 O O . SER A 1 133 ? -7.692 10.704 4.796 1.00 96.94 133 SER A O 1
ATOM 1034 N N . ARG A 1 134 ? -6.242 10.354 6.468 1.00 95.56 134 ARG A N 1
ATOM 1035 C CA . ARG A 1 134 ? -6.853 11.318 7.396 1.00 95.56 134 ARG A CA 1
ATOM 1036 C C . ARG A 1 134 ? -6.540 12.769 7.026 1.00 95.56 134 ARG A C 1
ATOM 1038 O O . ARG A 1 134 ? -7.299 13.663 7.397 1.00 95.56 134 ARG A O 1
ATOM 1045 N N . VAL A 1 135 ? -5.423 13.010 6.338 1.00 96.88 135 VAL A N 1
ATOM 1046 C CA . VAL A 1 135 ? -4.916 14.357 6.015 1.00 96.88 135 VAL A CA 1
ATOM 1047 C C . VAL A 1 135 ? -4.578 14.535 4.535 1.00 96.88 135 VAL A C 1
ATOM 1049 O O . VAL A 1 135 ? -4.655 15.650 4.018 1.00 96.88 135 VAL A O 1
ATOM 1052 N N . ASP A 1 136 ? -4.265 13.449 3.837 1.00 97.12 136 ASP A N 1
ATOM 1053 C CA . ASP A 1 136 ? -3.879 13.437 2.437 1.00 97.12 136 ASP A CA 1
ATOM 1054 C C . ASP A 1 136 ? -5.044 13.032 1.533 1.00 97.12 136 ASP A C 1
ATOM 1056 O O . ASP A 1 136 ? -5.808 12.109 1.801 1.00 97.12 136 ASP A O 1
ATOM 1060 N N . VAL A 1 137 ? -5.138 13.710 0.390 1.00 96.25 137 VAL A N 1
ATOM 1061 C CA . VAL A 1 137 ? -6.155 13.439 -0.645 1.00 96.25 137 VAL A CA 1
ATOM 1062 C C . VAL A 1 137 ? -5.559 12.702 -1.846 1.00 96.25 137 VAL A C 1
ATOM 1064 O O . VAL A 1 137 ? -6.280 12.158 -2.681 1.00 96.25 137 VAL A O 1
ATOM 1067 N N . TYR A 1 138 ? -4.233 12.708 -1.980 1.00 97.31 138 TYR A N 1
ATOM 1068 C CA . TYR A 1 138 ? -3.552 12.151 -3.139 1.00 97.31 138 TYR A CA 1
ATOM 1069 C C . TYR A 1 138 ? -2.446 11.199 -2.721 1.00 97.31 138 TYR A C 1
ATOM 1071 O O . TYR A 1 138 ? -1.545 11.594 -1.991 1.00 97.31 138 TYR A O 1
ATOM 1079 N N . TYR A 1 139 ? -2.485 9.995 -3.278 1.00 96.38 139 TYR A N 1
ATOM 1080 C CA . TYR A 1 139 ? -1.403 9.030 -3.211 1.00 96.38 139 TYR A CA 1
ATOM 1081 C C . TYR A 1 139 ? -0.463 9.222 -4.403 1.00 96.38 139 TYR A C 1
ATOM 1083 O O . TYR A 1 139 ? -0.914 9.350 -5.547 1.00 96.38 139 TYR A O 1
ATOM 1091 N N . SER A 1 140 ? 0.844 9.270 -4.163 1.00 96.00 140 SER A N 1
ATOM 1092 C CA . SER A 1 140 ? 1.834 9.548 -5.205 1.00 96.00 140 SER A CA 1
ATOM 1093 C C . SER A 1 140 ? 3.093 8.706 -5.066 1.00 96.00 140 SER A C 1
ATOM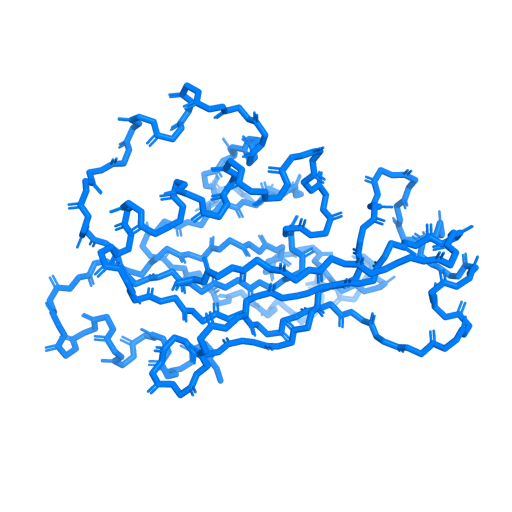 1095 O O . SER A 1 140 ? 3.359 8.080 -4.041 1.00 96.00 140 SER A O 1
ATOM 1097 N N . GLY A 1 141 ? 3.869 8.683 -6.143 1.00 94.38 141 GLY A N 1
ATOM 1098 C CA . GLY A 1 141 ? 5.153 8.006 -6.177 1.00 94.38 141 GLY A CA 1
ATOM 1099 C C . GLY A 1 141 ? 5.978 8.414 -7.387 1.00 94.38 141 GLY A C 1
ATOM 1100 O O . GLY A 1 141 ? 5.482 9.014 -8.346 1.00 94.38 141 GLY A O 1
ATOM 1101 N N . ILE A 1 142 ? 7.261 8.072 -7.342 1.00 93.62 142 ILE A N 1
ATOM 1102 C CA . ILE A 1 142 ? 8.227 8.298 -8.417 1.00 93.62 142 ILE A CA 1
ATOM 1103 C C . ILE A 1 142 ? 8.541 6.966 -9.081 1.00 93.62 142 ILE A C 1
ATOM 1105 O O . ILE A 1 142 ? 8.834 5.975 -8.415 1.00 93.62 142 ILE A O 1
ATOM 1109 N N . ARG A 1 143 ? 8.518 6.943 -10.412 1.00 93.44 143 ARG A N 1
ATOM 1110 C CA . ARG A 1 143 ? 8.969 5.797 -11.194 1.00 93.44 143 ARG A CA 1
ATOM 1111 C C . ARG A 1 143 ? 10.491 5.702 -11.135 1.00 93.44 143 ARG A C 1
ATOM 1113 O O . ARG A 1 143 ? 11.204 6.649 -11.453 1.00 93.44 143 ARG A O 1
ATOM 1120 N N . LEU A 1 144 ? 10.997 4.537 -10.766 1.00 91.94 144 LEU A N 1
ATOM 1121 C CA . LEU A 1 144 ? 12.424 4.301 -10.598 1.00 91.94 144 LEU A CA 1
ATOM 1122 C C . LEU A 1 144 ? 13.122 4.156 -11.956 1.00 91.94 144 LEU A C 1
ATOM 1124 O O . LEU A 1 144 ? 12.582 3.605 -12.918 1.00 91.94 144 LEU A O 1
ATOM 1128 N N . GLY A 1 145 ? 14.335 4.699 -12.068 1.00 87.38 145 GLY A N 1
ATOM 1129 C CA . GLY A 1 145 ? 15.149 4.679 -13.288 1.00 87.38 145 GLY A CA 1
ATOM 1130 C C . GLY A 1 145 ? 14.576 5.425 -14.503 1.00 87.38 145 GLY A C 1
ATOM 1131 O O . GLY A 1 145 ? 15.179 5.365 -15.575 1.00 87.38 145 GLY A O 1
ATOM 1132 N N . ARG A 1 146 ? 13.433 6.115 -14.378 1.00 69.56 146 ARG A N 1
ATOM 1133 C CA . ARG A 1 146 ? 12.821 6.945 -15.430 1.00 69.56 146 ARG A CA 1
ATOM 1134 C C . ARG A 1 146 ? 12.201 8.182 -14.784 1.00 69.56 146 ARG A C 1
ATOM 1136 O O . ARG A 1 146 ? 11.368 8.040 -13.906 1.00 69.56 146 ARG A O 1
ATOM 1143 N N . LYS A 1 147 ? 12.558 9.391 -15.233 1.00 70.00 147 LYS A N 1
ATOM 1144 C CA . LYS A 1 147 ? 11.988 10.647 -14.708 1.00 70.00 147 LYS A CA 1
ATOM 1145 C C . LYS A 1 147 ? 10.475 10.701 -14.965 1.00 70.00 147 LYS A C 1
ATOM 1147 O O . LYS A 1 147 ? 10.050 11.057 -16.059 1.00 70.00 147 LYS A O 1
ATOM 1152 N N . GLY A 1 148 ? 9.675 10.334 -13.975 1.00 82.75 148 GLY A N 1
ATOM 1153 C CA . GLY A 1 148 ? 8.222 10.432 -14.013 1.00 82.75 148 GLY A CA 1
ATOM 1154 C C . GLY A 1 148 ? 7.644 10.147 -12.636 1.00 82.75 148 GLY A C 1
ATOM 1155 O O . GLY A 1 148 ? 8.155 9.294 -11.917 1.00 82.75 148 GLY A O 1
ATOM 1156 N N . SER A 1 149 ? 6.593 10.864 -12.271 1.00 91.56 149 SER A N 1
ATOM 1157 C CA . SER A 1 149 ? 5.814 10.617 -11.063 1.00 91.56 149 SER A CA 1
ATOM 1158 C C . SER A 1 149 ? 4.372 10.315 -11.438 1.00 91.56 149 SER A C 1
ATOM 1160 O O . SER A 1 149 ? 3.925 10.622 -12.546 1.00 91.56 149 SER A O 1
ATOM 1162 N N . PHE A 1 150 ? 3.647 9.698 -10.516 1.00 93.19 150 PHE A N 1
ATOM 1163 C CA . PHE A 1 150 ? 2.199 9.610 -10.590 1.00 93.19 150 PHE A CA 1
ATOM 1164 C C . PHE A 1 150 ? 1.587 10.290 -9.372 1.00 93.19 150 PHE A C 1
ATOM 1166 O O . PHE A 1 150 ? 2.223 10.423 -8.326 1.00 93.19 150 PHE A O 1
ATOM 1173 N N . ARG A 1 151 ? 0.335 10.712 -9.523 1.00 96.25 151 ARG A N 1
ATOM 1174 C CA . ARG A 1 151 ? -0.477 11.257 -8.443 1.00 96.25 151 ARG A CA 1
ATOM 1175 C C . ARG A 1 151 ? -1.920 10.845 -8.684 1.00 96.25 151 ARG A C 1
ATOM 1177 O O . ARG A 1 151 ? -2.508 11.226 -9.692 1.00 96.25 151 ARG A O 1
ATOM 1184 N N . LEU A 1 152 ? -2.462 10.054 -7.774 1.00 96.19 152 LEU A N 1
ATOM 1185 C CA . LEU A 1 152 ? -3.788 9.461 -7.852 1.00 96.19 152 LEU A CA 1
ATOM 1186 C C . LEU A 1 152 ? -4.619 9.971 -6.685 1.00 96.19 152 LEU A C 1
ATOM 1188 O O . LEU A 1 152 ? -4.115 10.098 -5.573 1.00 96.19 152 LEU A O 1
ATOM 1192 N N . LYS A 1 153 ? -5.885 10.297 -6.932 1.00 95.56 153 LYS A N 1
ATOM 1193 C CA . LYS A 1 153 ? -6.787 10.718 -5.861 1.00 95.56 153 LYS A CA 1
ATOM 1194 C C . LYS A 1 153 ? -7.198 9.496 -5.041 1.00 95.56 153 LYS A C 1
ATOM 1196 O O . LYS A 1 153 ? -7.763 8.559 -5.610 1.00 95.56 153 LYS A O 1
ATOM 1201 N N . PHE A 1 154 ? -6.944 9.541 -3.737 1.00 93.44 154 PHE A N 1
ATOM 1202 C CA . PHE A 1 154 ? -7.400 8.535 -2.782 1.00 93.44 154 PHE A CA 1
ATOM 1203 C C . PHE A 1 154 ? -8.724 8.916 -2.134 1.00 93.44 154 PHE A C 1
ATOM 1205 O O . PHE A 1 154 ? -9.233 10.038 -2.361 1.00 93.44 154 PHE A O 1
#

Foldseek 3Di:
DLVVQVVVCVVVVAWAEEEEAQQQPPLDSVCSVVPRSPSHTVAYAHPVDDPPHDDDDLQPLVVLVVAAFLRYQYEYELNCLLHPCNQSSVVSNCGRNVQRYWYPWFDDDDCCLAPCVVVSDPSRFWTWDTDGSVPDQWTKTAGGNDGDMDIHGD

Secondary structure (DSSP, 8-state):
-HHHHHHHHHHHT-EEEEEE-TTT-SSSHHHHTTS------SEEEESS--TTSEE--TT-TTGGGGS-TT-EEEEEESGGGG-S-HHHHHHHHHHHHTT-EEE-----SHHIIIIIHHHH-TT--EEEPPEETTT-SEEEEEETTSS-EEEEE-

pLDDT: mean 84.49, std 16.21, range [35.75, 98.19]